Protein AF-A0A5K1EUD6-F1 (afdb_monomer)

Structure (mmCIF, N/CA/C/O backbone):
data_AF-A0A5K1EUD6-F1
#
_entry.id   AF-A0A5K1EUD6-F1
#
loop_
_atom_site.group_PDB
_atom_site.id
_atom_site.type_symbol
_atom_site.label_atom_id
_atom_site.label_alt_id
_atom_site.label_comp_id
_atom_site.label_asym_id
_atom_site.label_entity_id
_atom_site.label_seq_id
_atom_site.pdbx_PDB_ins_code
_atom_site.Cartn_x
_atom_site.Cartn_y
_atom_site.Cartn_z
_atom_site.occupancy
_atom_site.B_iso_or_equiv
_atom_site.auth_seq_id
_atom_site.auth_comp_id
_atom_site.auth_asym_id
_atom_site.auth_atom_id
_atom_site.pdbx_PDB_model_num
ATOM 1 N N . TYR A 1 1 ? 2.754 -9.812 -12.078 1.00 65.38 1 TYR A N 1
ATOM 2 C CA . TYR A 1 1 ? 1.501 -9.144 -11.662 1.00 65.38 1 TYR A CA 1
ATOM 3 C C . TYR A 1 1 ? 1.833 -8.190 -10.519 1.00 65.38 1 TYR A C 1
ATOM 5 O O . TYR A 1 1 ? 2.417 -8.633 -9.538 1.00 65.38 1 TYR A O 1
ATOM 13 N N . ASN A 1 2 ? 1.552 -6.890 -10.644 1.00 79.12 2 ASN A N 1
ATOM 14 C CA . ASN A 1 2 ? 1.999 -5.881 -9.669 1.00 79.12 2 ASN A CA 1
ATOM 15 C C . ASN A 1 2 ? 0.976 -5.697 -8.539 1.00 79.12 2 ASN A C 1
ATOM 17 O O . ASN A 1 2 ? 0.206 -4.737 -8.531 1.00 79.12 2 ASN A O 1
ATOM 21 N N . PHE A 1 3 ? 0.973 -6.618 -7.575 1.00 82.56 3 PHE A N 1
ATOM 22 C CA . PHE A 1 3 ? 0.052 -6.574 -6.433 1.00 82.56 3 PHE A CA 1
ATOM 23 C C . PHE A 1 3 ? 0.268 -5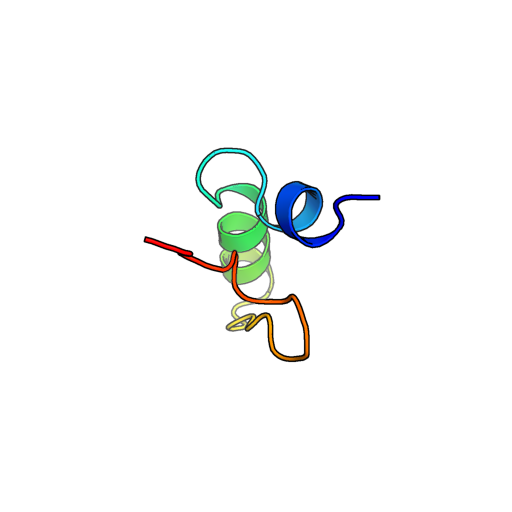.345 -5.544 1.00 82.56 3 PHE A C 1
ATOM 25 O O . PHE A 1 3 ? -0.698 -4.684 -5.177 1.00 82.56 3 PHE A O 1
ATOM 32 N N . VAL A 1 4 ? 1.526 -4.986 -5.272 1.00 85.00 4 VAL A N 1
ATOM 33 C CA . VAL A 1 4 ? 1.887 -3.817 -4.450 1.00 85.00 4 VAL A CA 1
ATOM 34 C C . VAL A 1 4 ? 1.369 -2.518 -5.074 1.00 85.00 4 VAL A C 1
ATOM 36 O O . VAL A 1 4 ? 0.724 -1.718 -4.401 1.00 85.00 4 VAL A O 1
ATOM 39 N N . GLY A 1 5 ? 1.563 -2.339 -6.385 1.00 87.94 5 GLY A N 1
ATOM 40 C CA . GLY A 1 5 ? 1.050 -1.174 -7.112 1.00 87.94 5 GLY A CA 1
ATOM 41 C C . GLY A 1 5 ? -0.479 -1.107 -7.127 1.00 87.94 5 GLY A C 1
ATOM 42 O O . GLY A 1 5 ? -1.048 -0.028 -6.976 1.00 87.94 5 GLY A O 1
ATOM 43 N N . ARG A 1 6 ? -1.152 -2.259 -7.241 1.00 88.75 6 ARG A N 1
ATOM 44 C CA . ARG A 1 6 ? -2.618 -2.343 -7.184 1.00 88.75 6 ARG A CA 1
ATOM 45 C C . ARG A 1 6 ? -3.172 -2.036 -5.787 1.00 88.75 6 ARG A C 1
ATOM 47 O O . ARG A 1 6 ? -4.196 -1.370 -5.694 1.00 88.75 6 ARG A O 1
ATOM 54 N N . LEU A 1 7 ? -2.500 -2.490 -4.728 1.00 88.12 7 LEU A N 1
ATOM 55 C CA . LEU A 1 7 ? -2.871 -2.229 -3.330 1.00 88.12 7 LEU A CA 1
ATOM 56 C C . LEU A 1 7 ? -2.691 -0.756 -2.944 1.00 88.12 7 LEU A C 1
ATOM 58 O O . LEU A 1 7 ? -3.577 -0.159 -2.338 1.00 88.12 7 LEU A O 1
ATOM 62 N N . LEU A 1 8 ? -1.562 -0.154 -3.322 1.00 89.06 8 LEU A N 1
ATOM 63 C CA . LEU A 1 8 ? -1.300 1.268 -3.087 1.00 89.06 8 LEU A CA 1
ATOM 64 C C . LEU A 1 8 ? -2.255 2.143 -3.911 1.00 89.06 8 LEU A C 1
ATOM 66 O O . LEU A 1 8 ? -2.819 3.119 -3.408 1.00 89.06 8 LEU A O 1
ATOM 70 N N . GLY A 1 9 ? -2.472 1.785 -5.177 1.00 89.12 9 GLY A N 1
ATOM 71 C CA . GLY A 1 9 ? -3.162 2.641 -6.132 1.00 89.12 9 GLY A CA 1
ATOM 72 C C . GLY A 1 9 ? -2.381 3.935 -6.414 1.00 89.12 9 GLY A C 1
ATOM 73 O O . GLY A 1 9 ? -1.246 4.111 -5.953 1.00 89.12 9 GLY A O 1
ATOM 74 N N . PRO A 1 10 ? -2.962 4.878 -7.174 1.00 89.62 10 PRO A N 1
ATOM 75 C CA . PRO A 1 10 ? -2.307 6.146 -7.472 1.00 89.62 10 PRO A CA 1
ATOM 76 C C . PRO A 1 10 ? -1.999 6.899 -6.172 1.00 89.62 10 PRO A C 1
ATOM 78 O O . PRO A 1 10 ? -2.885 7.128 -5.348 1.00 89.62 10 PRO A O 1
ATOM 81 N N . ARG A 1 11 ? -0.723 7.259 -5.984 1.00 85.75 11 ARG A N 1
ATOM 82 C CA . ARG A 1 11 ? -0.204 7.969 -4.797 1.00 85.75 11 ARG A CA 1
ATOM 83 C C . ARG A 1 11 ? -0.460 7.275 -3.443 1.00 85.75 11 ARG A C 1
ATOM 85 O O . ARG A 1 11 ? -0.365 7.932 -2.414 1.00 85.75 11 ARG A O 1
ATOM 92 N N . GLY A 1 12 ? -0.784 5.979 -3.409 1.00 88.56 12 GLY A N 1
ATOM 93 C CA . GLY A 1 12 ? -1.091 5.286 -2.147 1.00 88.56 12 GLY A CA 1
ATOM 94 C C . GLY A 1 12 ? -2.513 5.525 -1.612 1.00 88.56 12 GLY A C 1
ATOM 95 O O . GLY A 1 12 ? -2.825 5.100 -0.501 1.00 88.56 12 GL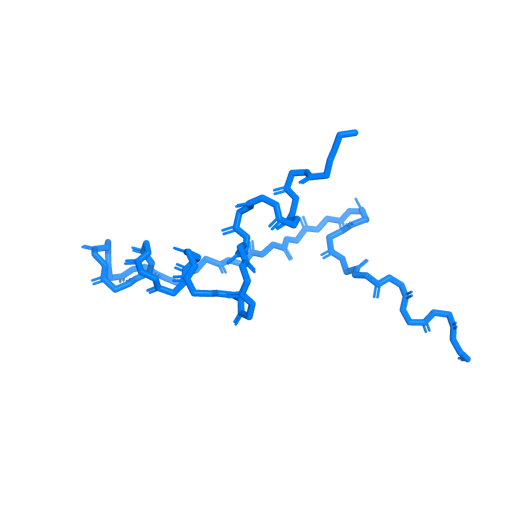Y A O 1
ATOM 96 N N . ASN A 1 13 ? -3.395 6.182 -2.379 1.00 91.56 13 ASN A N 1
ATOM 97 C CA . ASN A 1 13 ? -4.740 6.552 -1.917 1.00 91.56 13 ASN A CA 1
ATOM 98 C C . ASN A 1 13 ? -5.642 5.348 -1.608 1.00 91.56 13 ASN A C 1
ATOM 100 O O . ASN A 1 13 ? -6.520 5.451 -0.753 1.00 91.56 13 ASN A O 1
ATOM 104 N N . SER A 1 14 ? -5.451 4.218 -2.296 1.00 91.19 14 SER A N 1
ATOM 105 C CA . SER A 1 14 ? -6.275 3.026 -2.051 1.00 91.19 14 SER A CA 1
ATOM 106 C C . SER A 1 14 ? -5.936 2.401 -0.704 1.00 91.19 14 SER A C 1
ATOM 108 O O . SER A 1 14 ? -6.847 2.127 0.075 1.00 91.19 14 SER A O 1
ATOM 110 N N . LEU A 1 15 ? -4.642 2.273 -0.396 1.00 90.88 15 LEU A N 1
ATOM 111 C CA . LEU A 1 15 ? -4.180 1.786 0.900 1.00 90.88 15 LEU A CA 1
ATOM 112 C C . LEU A 1 15 ? -4.627 2.725 2.028 1.00 90.88 15 LEU A C 1
ATOM 114 O O . LEU A 1 15 ? -5.227 2.264 2.990 1.00 90.88 15 LEU A O 1
ATOM 118 N N . LYS A 1 16 ? -4.460 4.044 1.856 1.00 90.94 16 LYS A N 1
ATOM 119 C CA . LYS A 1 16 ? -4.869 5.045 2.855 1.00 90.94 16 LYS A CA 1
ATOM 120 C C . LYS A 1 16 ? -6.366 5.001 3.169 1.00 90.94 16 LYS A C 1
ATOM 122 O O . LYS A 1 16 ? -6.763 5.189 4.315 1.00 90.94 16 LYS A O 1
ATOM 127 N N . ARG A 1 17 ? -7.209 4.751 2.160 1.00 92.44 17 ARG A N 1
ATOM 128 C CA . ARG A 1 17 ? -8.654 4.573 2.362 1.00 92.44 17 ARG A CA 1
ATOM 129 C C . ARG A 1 17 ? -8.944 3.333 3.200 1.00 92.44 17 ARG A C 1
ATOM 131 O O . ARG A 1 17 ? -9.745 3.417 4.119 1.00 92.44 17 ARG A O 1
ATOM 138 N N . VAL A 1 18 ? -8.289 2.212 2.899 1.00 91.62 18 VAL A N 1
ATOM 139 C CA . VAL A 1 18 ? -8.447 0.974 3.676 1.00 91.62 18 VAL A CA 1
ATOM 140 C C . VAL A 1 18 ? -8.008 1.196 5.120 1.00 91.62 18 VAL A C 1
ATOM 142 O O . VAL A 1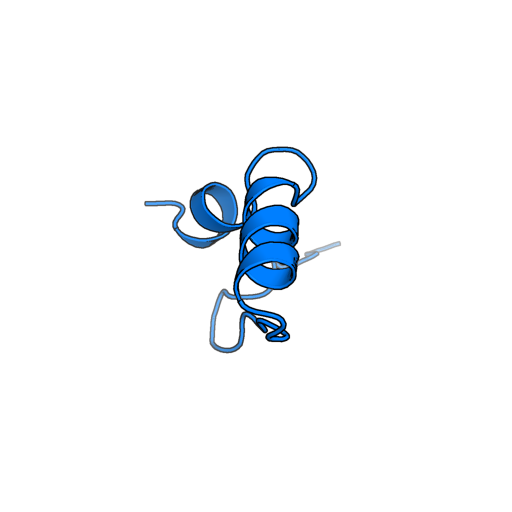 18 ? -8.780 0.898 6.023 1.00 91.62 18 VAL A O 1
ATOM 145 N N . GLU A 1 19 ? -6.844 1.811 5.337 1.00 92.81 19 GLU A N 1
ATOM 146 C CA . GLU A 1 19 ? -6.353 2.155 6.678 1.00 92.81 19 GLU A CA 1
ATOM 147 C C . GLU A 1 19 ? -7.327 3.064 7.445 1.00 92.81 19 GLU A C 1
ATOM 149 O O . GLU A 1 19 ? -7.539 2.866 8.641 1.00 92.81 19 GLU A O 1
ATOM 154 N N . ALA A 1 20 ? -7.966 4.023 6.764 1.00 93.75 20 ALA A N 1
ATOM 155 C CA . ALA A 1 20 ? -8.970 4.899 7.367 1.00 93.75 20 ALA A CA 1
ATOM 156 C C . ALA A 1 20 ? -10.268 4.159 7.730 1.00 93.75 20 ALA A C 1
ATOM 158 O O . ALA A 1 20 ? -10.854 4.442 8.772 1.00 93.75 20 ALA A O 1
ATOM 159 N N . THR A 1 21 ? -10.716 3.214 6.899 1.00 95.12 21 THR A N 1
ATOM 160 C CA . THR A 1 21 ? -11.943 2.441 7.148 1.00 95.12 21 THR A CA 1
ATOM 161 C C . THR A 1 21 ? -11.757 1.398 8.245 1.00 95.12 21 THR A C 1
ATOM 163 O O . THR A 1 21 ? -12.653 1.210 9.060 1.00 95.12 21 THR A O 1
ATOM 166 N N . THR A 1 22 ? -10.610 0.717 8.285 1.00 92.12 22 THR A N 1
ATOM 167 C CA . THR A 1 22 ? -10.360 -0.356 9.259 1.00 92.12 22 THR A CA 1
ATOM 168 C C . THR A 1 22 ? -9.663 0.128 10.527 1.00 92.12 22 THR A C 1
ATOM 170 O O . THR A 1 22 ? -9.457 -0.671 11.435 1.00 92.12 22 THR A O 1
ATOM 173 N N . GLN A 1 23 ? -9.246 1.398 10.584 1.00 92.62 23 GLN A N 1
ATOM 174 C CA . GLN A 1 23 ? -8.430 1.964 11.667 1.00 92.62 23 GLN A CA 1
ATOM 175 C C . GLN A 1 23 ? -7.176 1.130 11.985 1.00 92.62 23 GLN A C 1
ATOM 177 O O . GLN A 1 23 ? -6.698 1.087 13.117 1.00 92.62 23 GLN A O 1
ATOM 182 N N . CYS A 1 24 ? -6.632 0.458 10.971 1.00 91.31 24 CYS A N 1
ATOM 183 C CA . CYS A 1 24 ? -5.449 -0.385 11.094 1.00 91.31 24 CYS A CA 1
ATOM 184 C C . CYS A 1 24 ? -4.302 0.231 10.299 1.00 91.31 24 CYS A C 1
ATOM 186 O O . CYS A 1 24 ? -4.525 0.835 9.253 1.00 91.31 24 CYS A O 1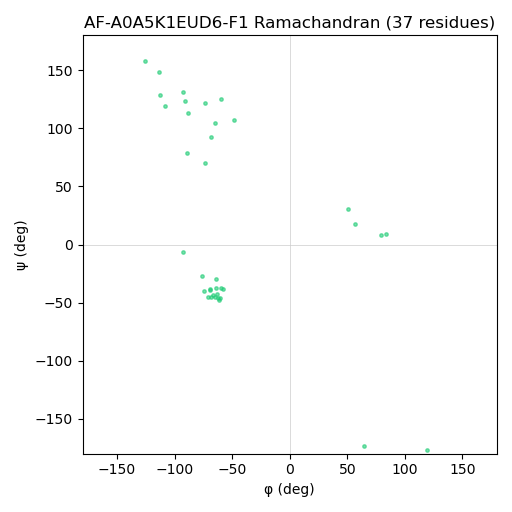
ATOM 188 N N . ARG A 1 25 ? -3.067 0.034 10.769 1.00 88.00 25 ARG A N 1
ATOM 189 C CA . ARG A 1 25 ? -1.863 0.373 10.002 1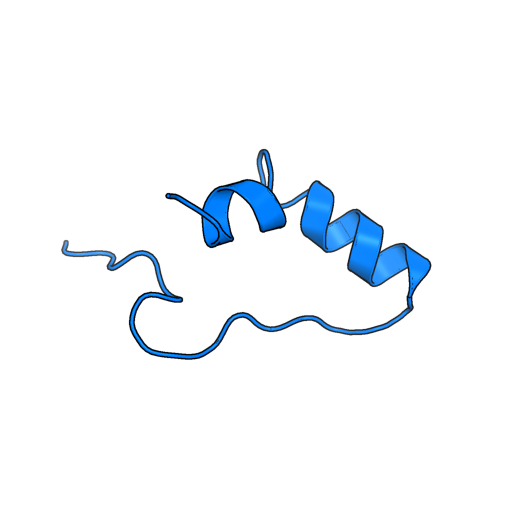.00 88.00 25 ARG A CA 1
ATOM 190 C C . ARG A 1 25 ? -1.423 -0.834 9.188 1.00 88.00 25 ARG A C 1
ATOM 192 O O . ARG A 1 25 ? -1.182 -1.900 9.758 1.00 88.00 25 ARG A O 1
ATOM 199 N N . VAL A 1 26 ? -1.310 -0.671 7.874 1.00 86.81 26 VAL A N 1
ATOM 200 C CA . VAL A 1 26 ? -0.972 -1.757 6.950 1.00 86.81 26 VAL A CA 1
ATOM 201 C C . VAL A 1 26 ? 0.447 -1.561 6.432 1.00 86.81 26 VAL A C 1
ATOM 203 O O . VAL A 1 26 ? 0.763 -0.582 5.763 1.00 86.81 26 VAL A O 1
ATOM 206 N N . TYR A 1 27 ? 1.313 -2.537 6.704 1.00 86.50 27 TYR A N 1
ATOM 207 C CA . TYR A 1 27 ? 2.708 -2.517 6.274 1.00 86.50 27 TYR A CA 1
ATOM 208 C C . TYR A 1 27 ? 2.967 -3.603 5.236 1.00 86.50 27 TYR A C 1
ATOM 210 O O . TYR A 1 27 ? 2.692 -4.778 5.470 1.00 86.50 27 TYR A O 1
ATOM 218 N N . ILE A 1 28 ? 3.562 -3.227 4.104 1.00 85.75 28 ILE A N 1
ATOM 219 C CA . ILE A 1 28 ? 4.035 -4.188 3.104 1.00 85.75 28 ILE A CA 1
ATOM 220 C C . ILE A 1 28 ? 5.474 -4.567 3.472 1.00 85.75 28 ILE A C 1
ATOM 222 O O . ILE A 1 28 ? 6.379 -3.731 3.444 1.00 85.75 28 ILE A O 1
ATOM 226 N N . ARG A 1 29 ? 5.684 -5.825 3.862 1.00 85.44 29 ARG A N 1
ATOM 227 C CA . ARG A 1 29 ? 6.983 -6.387 4.268 1.00 85.44 29 ARG A CA 1
ATOM 228 C C . ARG A 1 29 ? 7.281 -7.633 3.426 1.00 85.44 29 ARG A C 1
ATOM 230 O O . ARG A 1 29 ? 6.356 -8.242 2.896 1.00 85.44 2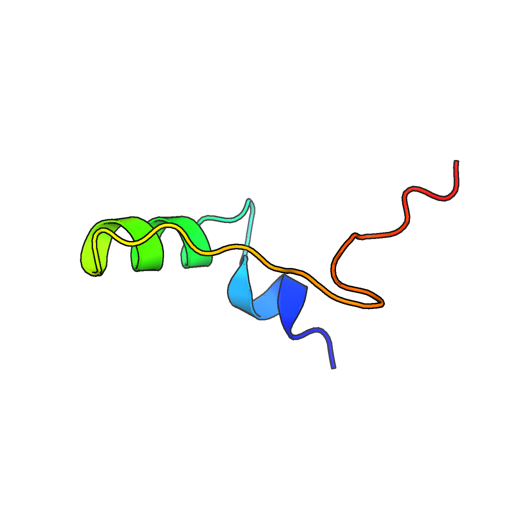9 ARG A O 1
ATOM 237 N N . GLY A 1 30 ? 8.553 -8.015 3.316 1.00 85.25 30 GLY A N 1
ATOM 238 C CA . GLY A 1 30 ? 8.994 -9.213 2.589 1.00 85.25 30 GLY A CA 1
ATOM 239 C C . GLY A 1 30 ? 9.936 -8.922 1.415 1.00 85.25 30 GLY A C 1
ATOM 240 O O . GLY A 1 30 ? 10.344 -7.788 1.174 1.00 85.25 30 GLY A O 1
ATOM 241 N N . ARG A 1 31 ? 10.318 -9.967 0.675 1.00 78.38 31 ARG A N 1
ATOM 242 C CA . ARG A 1 31 ? 11.191 -9.838 -0.502 1.00 78.38 31 ARG A CA 1
ATOM 243 C C . ARG A 1 31 ? 10.392 -9.232 -1.663 1.00 78.38 31 ARG A C 1
ATOM 245 O O . ARG A 1 31 ? 9.371 -9.788 -2.051 1.00 78.38 31 ARG A O 1
ATOM 252 N N . GLY A 1 32 ? 10.837 -8.090 -2.193 1.00 76.56 32 GLY A N 1
ATOM 253 C CA . GLY A 1 32 ? 10.139 -7.360 -3.263 1.00 76.56 32 GLY A CA 1
ATOM 254 C C . GLY A 1 32 ? 9.008 -6.432 -2.794 1.00 76.56 32 GLY A C 1
ATOM 255 O O . GLY A 1 32 ? 8.258 -5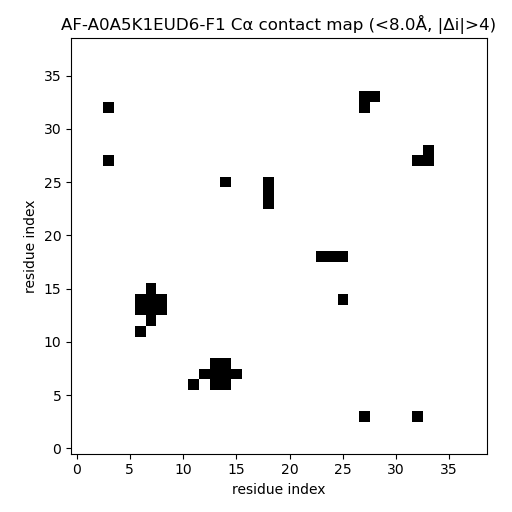.921 -3.624 1.00 76.56 32 GLY A O 1
ATOM 256 N N . SER A 1 33 ? 8.859 -6.199 -1.481 1.00 75.94 33 SER A N 1
ATOM 257 C CA . SER A 1 33 ? 7.886 -5.230 -0.945 1.00 75.94 33 SER A CA 1
ATOM 258 C C . SER A 1 33 ? 8.334 -3.776 -1.097 1.00 75.94 33 SER A C 1
ATOM 260 O O . SER A 1 33 ? 7.506 -2.869 -1.147 1.00 75.94 33 SER A O 1
ATOM 262 N N . VAL A 1 34 ? 9.644 -3.551 -1.145 1.00 77.31 34 VAL A N 1
ATOM 263 C CA . VAL A 1 34 ? 10.238 -2.246 -1.419 1.00 77.31 34 VAL A CA 1
ATOM 264 C C . VAL A 1 34 ? 10.486 -2.189 -2.918 1.00 77.31 34 VAL A C 1
ATOM 266 O O . VAL A 1 34 ? 11.035 -3.127 -3.490 1.00 77.31 34 VAL A O 1
ATOM 269 N N . LYS A 1 35 ? 10.066 -1.100 -3.566 1.00 70.50 35 LYS A N 1
ATOM 270 C CA . LYS A 1 35 ? 10.560 -0.798 -4.907 1.00 70.50 35 LYS A CA 1
ATOM 271 C C . LYS A 1 35 ? 12.049 -0.539 -4.730 1.00 70.50 35 LYS A C 1
ATOM 273 O O . LYS A 1 35 ? 12.385 0.495 -4.162 1.00 70.50 35 LYS A O 1
ATOM 278 N N . ASP A 1 36 ? 12.896 -1.489 -5.122 1.00 63.16 36 ASP A N 1
ATOM 279 C CA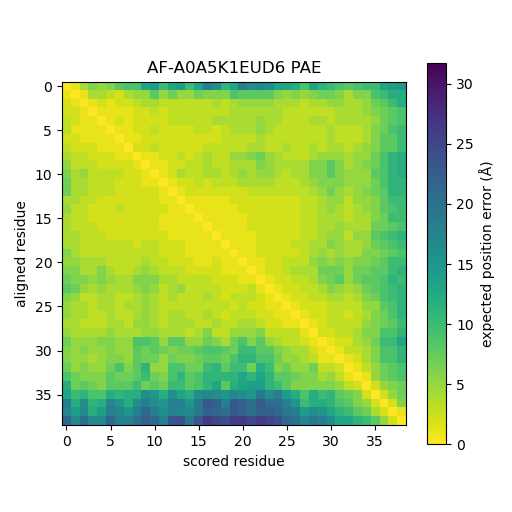 . ASP A 1 36 ? 14.342 -1.301 -5.119 1.00 63.16 36 ASP A CA 1
ATOM 280 C C . ASP A 1 36 ? 14.645 0.033 -5.806 1.00 63.16 36 ASP A C 1
ATOM 282 O O . ASP A 1 36 ? 14.486 0.193 -7.019 1.00 63.16 36 ASP A O 1
ATOM 286 N N . SER A 1 37 ? 15.029 1.023 -5.003 1.00 55.50 37 SER A N 1
ATOM 287 C CA . SER A 1 37 ? 15.710 2.212 -5.483 1.00 55.50 37 SER A CA 1
ATOM 288 C C . SER A 1 37 ? 17.124 1.763 -5.825 1.00 55.50 37 SER A C 1
ATOM 290 O O . SER A 1 37 ? 18.054 2.075 -5.093 1.00 55.50 37 SER A O 1
ATOM 292 N N . VAL A 1 38 ? 17.293 0.972 -6.891 1.00 48.62 38 VAL A N 1
ATOM 293 C CA . VAL A 1 38 ? 18.611 0.847 -7.514 1.00 48.62 38 VAL A CA 1
ATOM 294 C C . VAL A 1 38 ? 18.883 2.208 -8.137 1.00 48.62 38 VAL A C 1
ATOM 296 O O . VAL A 1 38 ? 18.411 2.525 -9.232 1.00 48.62 38 VAL A O 1
ATOM 299 N N . LYS A 1 39 ? 19.555 3.044 -7.356 1.00 43.94 39 LYS A N 1
ATOM 300 C CA . LYS A 1 39 ? 20.285 4.218 -7.789 1.00 43.94 39 LYS A CA 1
ATOM 301 C C . LYS A 1 39 ? 21.636 4.176 -7.099 1.00 43.94 39 LYS A C 1
ATOM 303 O O . LYS A 1 39 ? 21.645 3.837 -5.895 1.00 43.94 39 LYS A O 1
#

Organism: NCBI:txid210225

Secondary structure (DSSP, 8-state):
--HHHHHH-GGGHHHHHHHHHHT------STT-S-----

Foldseek 3Di:
DCPLCVCCDVVRVNVVVVCVVVVDDDDQDDDPSDPPPPD

Radius of gyration: 11.21 Å; Cα contacts (8 Å, |Δi|>4): 18; chains: 1; bounding box: 32×18×23 Å

pLDDT: mean 82.9, std 12.23, range [43.94, 95.12]

Nearest PDB structures (foldseek):
  5wwz-assembly2_A  TM=8.039E-01  e=5.633E-01  Homo sapiens
  5wwx-assembly1_A  TM=8.238E-01  e=7.990E-01  Homo sapiens
  3krm-assembly2_B  TM=7.207E-01  e=3.720E+00  Homo sapiens
  6y2d-assembly4_D  TM=7.252E-01  e=5.276E+00  Homo sapiens

Solvent-accessible surface area (backbone atoms only — not comparable to full-atom values): 2621 Å² total; per-residue (Å²): 132,67,60,67,60,64,50,26,37,78,94,36,51,50,40,52,50,50,30,66,75,67,74,44,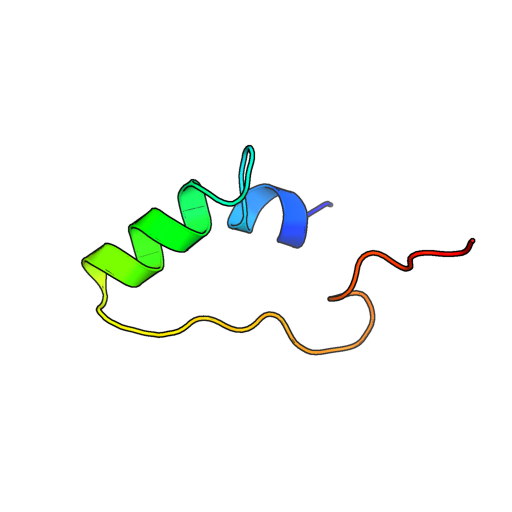89,86,79,80,74,68,92,80,51,60,82,78,76,86,120

Mean predicted aligned error: 5.48 Å

InterPro domains:
  IPR036612 K Homology domain, type 1 superfamily [G3DSA:3.30.1370.10] (1-39)
  IPR036612 K Homology domain, type 1 superfamily [SSF54791] (1-37)
  IPR045071 KH domain-containing BBP-like [PTHR11208] (1-39)
  IPR055256 KHDC4/BBP-like, KH-domain type I [PF22675] (1-36)

Sequence (39 aa):
YNFVGRLLGPRGNSLKRVEATTQCRVYIRGRGSVKDSVK